Protein AF-A0A352BRS8-F1 (afdb_monomer_lite)

Secondary structure (DSSP, 8-state):
-HHHHHHHHHHHHHHHHHHHHHHHHHHHHSTT---------PPPP--------TT----HHHHHHHHT-------EEEE---SSHHHHHTT-SS-EEEES---

Sequence (103 aa):
MKRFFSTLGISIVTAVLSLIVYDHYQERSQKSVAENSMPLSVVPTNFPTTNSEALETDFTIAAEKTVHAVVHVKNTSVSRQPGNMMELFFGGGAPRAMIGTGS

Radius of gyration: 32.95 Å; chains: 1; bounding box: 44×53×86 Å

Foldseek 3Di:
DVVVVVVVVVVVVVVVVVVVVVVVVVVVVPPDPPPPPPPDDDDDDDDDPDDPPVPPDDCPVVVVVVVPDDDDDKDKDWDFAAPDPVQVVVPGDDTDIDTPPDD

Structure (mmCIF, N/CA/C/O backbone):
data_AF-A0A352BRS8-F1
#
_entry.id   AF-A0A352BRS8-F1
#
loop_
_atom_site.group_PDB
_atom_site.id
_atom_site.type_symbol
_atom_site.label_atom_id
_atom_site.label_alt_id
_atom_site.label_comp_id
_atom_site.label_asym_id
_atom_site.label_entity_id
_atom_site.label_seq_id
_atom_site.pdbx_PDB_ins_code
_atom_site.Cartn_x
_atom_site.Cartn_y
_atom_site.Cartn_z
_atom_site.occupancy
_atom_site.B_iso_or_equiv
_atom_site.auth_seq_id
_atom_site.auth_comp_id
_atom_site.auth_asym_id
_atom_site.auth_atom_id
_atom_site.pdbx_PDB_model_num
ATOM 1 N N . MET A 1 1 ? -27.521 -0.550 38.498 1.00 61.75 1 MET A N 1
ATOM 2 C CA . MET A 1 1 ? -27.344 0.489 37.452 1.00 61.75 1 MET A CA 1
ATOM 3 C C . MET A 1 1 ? -26.453 1.680 37.854 1.00 61.75 1 MET A C 1
ATOM 5 O O . MET A 1 1 ? -26.241 2.555 37.030 1.00 61.75 1 MET A O 1
ATOM 9 N N . LYS A 1 2 ? -25.850 1.731 39.059 1.00 67.88 2 LYS A N 1
ATOM 10 C CA . LYS A 1 2 ? -25.038 2.891 39.503 1.00 67.88 2 LYS A CA 1
ATOM 11 C C . LYS A 1 2 ? -23.814 3.201 38.614 1.00 67.88 2 LYS A C 1
ATOM 13 O O . LYS A 1 2 ? -23.401 4.347 38.529 1.00 67.88 2 LYS A O 1
ATOM 18 N N . ARG A 1 3 ? -23.247 2.195 37.931 1.00 78.69 3 ARG A N 1
ATOM 19 C CA . ARG A 1 3 ? -22.071 2.350 37.050 1.00 78.69 3 ARG A CA 1
ATOM 20 C C . ARG A 1 3 ? -22.407 2.822 35.630 1.00 78.69 3 ARG A C 1
ATOM 22 O O . ARG A 1 3 ? -21.568 3.461 35.017 1.00 78.69 3 ARG A O 1
ATOM 29 N N . PHE A 1 4 ? -23.631 2.579 35.152 1.00 89.12 4 PHE A N 1
ATOM 30 C CA . PHE A 1 4 ? -24.063 2.962 33.802 1.00 89.12 4 PHE A CA 1
ATOM 31 C C . PHE A 1 4 ? -24.110 4.486 33.625 1.00 89.12 4 PHE A C 1
ATOM 33 O O . PHE A 1 4 ? -23.627 5.019 32.633 1.00 89.12 4 PHE A O 1
ATOM 40 N N . PHE A 1 5 ? -24.609 5.205 34.635 1.00 88.25 5 PHE A N 1
ATOM 41 C CA . PHE A 1 5 ? -24.610 6.671 34.630 1.00 88.25 5 PHE A CA 1
ATOM 42 C C . PHE A 1 5 ? -23.194 7.263 34.684 1.00 88.25 5 PHE A C 1
ATOM 44 O O . PHE A 1 5 ? -22.938 8.296 34.074 1.00 88.25 5 PHE A O 1
ATOM 51 N N . SER A 1 6 ? -22.255 6.585 35.354 1.00 87.38 6 SER A N 1
ATOM 52 C CA . SER A 1 6 ? -20.850 7.003 35.394 1.00 87.38 6 SER A CA 1
ATOM 53 C C . SER A 1 6 ? -20.175 6.850 34.028 1.00 87.38 6 SER A C 1
ATOM 55 O O . SER A 1 6 ? -19.505 7.779 33.586 1.00 87.38 6 SER A O 1
ATOM 57 N N . THR A 1 7 ? -20.392 5.731 33.331 1.00 93.81 7 THR A N 1
ATOM 58 C CA . THR A 1 7 ? -19.853 5.517 31.976 1.00 93.81 7 THR A CA 1
ATOM 59 C C . THR A 1 7 ? -20.500 6.440 30.943 1.00 93.81 7 THR A C 1
ATOM 61 O O . THR A 1 7 ? -19.804 6.956 30.073 1.00 93.81 7 THR A O 1
ATOM 64 N N . LEU A 1 8 ? -21.804 6.712 31.071 1.00 94.00 8 LEU A N 1
ATOM 65 C CA . LEU A 1 8 ? -22.520 7.660 30.213 1.00 94.00 8 LEU A CA 1
ATOM 66 C C . LEU A 1 8 ? -21.971 9.088 30.375 1.00 94.00 8 LEU A C 1
ATOM 68 O O . LEU A 1 8 ? -21.709 9.761 29.383 1.00 94.00 8 LEU A O 1
ATOM 72 N N . GLY A 1 9 ? -21.728 9.529 31.615 1.00 95.06 9 GLY A N 1
ATOM 73 C CA . GLY A 1 9 ? -21.142 10.846 31.882 1.00 95.06 9 GLY A CA 1
ATOM 74 C C . GLY A 1 9 ? -19.754 11.011 31.257 1.00 95.06 9 GLY A C 1
ATOM 75 O O . GLY A 1 9 ? -19.492 12.008 30.589 1.00 95.06 9 GLY A O 1
ATOM 76 N N . ILE A 1 10 ? -18.890 10.002 31.397 1.00 95.31 10 ILE A N 1
ATOM 77 C CA . ILE A 1 10 ? -17.542 10.008 30.803 1.00 95.31 10 ILE A CA 1
ATOM 78 C C . ILE A 1 10 ? -17.613 10.046 29.265 1.00 95.31 10 ILE A C 1
ATOM 80 O O . ILE A 1 10 ? -16.849 10.773 28.629 1.00 95.31 10 ILE A O 1
ATOM 84 N N . SER A 1 11 ? -18.560 9.325 28.656 1.00 95.75 11 SER A N 1
ATOM 85 C CA . SER A 1 11 ? -18.767 9.338 27.201 1.00 95.75 11 SER A CA 1
ATOM 86 C C . SER A 1 11 ? -19.210 10.706 26.674 1.00 95.75 11 SER A C 1
ATOM 88 O O . SER A 1 11 ? -18.762 11.123 25.611 1.00 95.75 11 SER A O 1
ATOM 90 N N . ILE A 1 12 ? -20.080 11.414 27.397 1.00 96.88 12 ILE A N 1
ATOM 91 C CA . ILE A 1 12 ? -20.552 12.738 26.969 1.00 96.88 12 ILE A CA 1
ATOM 92 C C . ILE A 1 12 ? -19.413 13.759 27.062 1.00 96.88 12 ILE A C 1
ATOM 94 O O . ILE A 1 12 ? -19.197 14.527 26.128 1.00 96.88 12 ILE A O 1
ATOM 98 N N . VAL A 1 13 ? -18.641 13.730 28.152 1.00 97.00 13 VAL A N 1
ATOM 99 C CA . VAL A 1 13 ? -17.499 14.640 28.342 1.00 97.00 13 VAL A CA 1
ATOM 100 C C . VAL A 1 13 ? -16.440 14.431 27.260 1.00 97.00 13 VAL A C 1
ATOM 102 O O . VAL A 1 13 ? -15.951 15.399 26.685 1.00 97.00 13 VAL A O 1
ATOM 105 N N . THR A 1 14 ? -16.113 13.178 26.943 1.00 97.00 14 THR A N 1
ATOM 106 C CA . THR A 1 14 ? -15.129 12.854 25.897 1.00 97.00 14 THR A CA 1
ATOM 107 C C . THR A 1 14 ? -15.599 13.266 24.500 1.00 97.00 14 THR A C 1
ATOM 109 O O . THR A 1 14 ? -14.801 13.812 23.740 1.00 97.00 14 THR A O 1
ATOM 112 N N . ALA A 1 15 ? -16.886 13.096 24.178 1.00 96.56 15 ALA A N 1
ATOM 113 C CA . ALA A 1 15 ? -17.455 13.541 22.904 1.00 96.56 15 ALA A CA 1
ATOM 114 C C . ALA A 1 15 ? -17.392 15.070 22.736 1.00 96.56 15 ALA A C 1
ATOM 116 O O . ALA A 1 15 ? -16.942 15.558 21.700 1.00 96.56 15 ALA A O 1
ATOM 117 N N . VAL A 1 16 ? -17.776 15.829 23.770 1.00 97.25 16 VAL A N 1
ATOM 118 C CA . VAL A 1 16 ? -17.712 17.301 23.742 1.00 97.25 16 VAL A CA 1
ATOM 119 C C . VAL A 1 16 ? -16.265 17.780 23.614 1.00 97.25 16 VAL A C 1
ATOM 121 O O . VAL A 1 16 ? -15.974 18.643 22.788 1.00 97.25 16 VAL A O 1
ATOM 124 N N . LEU A 1 17 ? -15.341 17.186 24.375 1.00 96.38 17 LEU A N 1
ATOM 125 C CA . LEU A 1 17 ? -13.919 17.524 24.302 1.00 96.38 17 LEU A CA 1
ATOM 126 C C . LEU A 1 17 ? -13.341 17.268 22.898 1.00 96.38 17 LEU A C 1
ATOM 128 O O . LEU A 1 17 ? -12.577 18.086 22.391 1.00 96.38 17 LEU A O 1
ATOM 132 N N . SER A 1 18 ? -13.731 16.162 22.256 1.00 95.69 18 SER A N 1
ATOM 133 C CA . SER A 1 18 ? -13.285 15.815 20.902 1.00 95.69 18 SER A CA 1
ATOM 134 C C . SER A 1 18 ? -13.733 16.834 19.852 1.00 95.69 18 SER A C 1
ATOM 136 O O . SER A 1 18 ? -12.953 17.151 18.957 1.00 95.69 18 SER A O 1
ATOM 138 N N . LEU A 1 19 ? -14.964 17.350 19.951 1.00 93.81 19 LEU A N 1
ATOM 139 C CA . LEU A 1 19 ? -15.481 18.359 19.019 1.00 93.81 19 LEU A CA 1
ATOM 140 C C . LEU A 1 19 ? -14.757 19.699 19.179 1.00 93.81 19 LEU A C 1
ATOM 142 O O . LEU A 1 19 ? -14.336 20.284 18.188 1.00 93.81 19 LEU A O 1
ATOM 146 N N . ILE A 1 20 ? -14.521 20.134 20.422 1.00 94.25 20 ILE A N 1
ATOM 147 C CA . ILE A 1 20 ? -13.781 21.375 20.706 1.00 94.25 20 ILE A CA 1
ATOM 148 C C . ILE A 1 20 ? -12.369 21.319 20.107 1.00 94.25 20 ILE A C 1
ATOM 150 O O . ILE A 1 20 ? -11.904 22.287 19.505 1.00 94.25 20 ILE A O 1
ATOM 154 N N . VAL A 1 21 ? -11.681 20.184 20.267 1.00 94.44 21 VAL A N 1
ATOM 155 C CA . VAL A 1 21 ? -10.345 19.986 19.688 1.00 94.44 21 VAL A CA 1
ATOM 156 C C . VAL A 1 21 ? -10.410 19.996 18.160 1.00 94.44 21 VAL A C 1
ATOM 158 O O . VAL A 1 21 ? -9.578 20.646 17.532 1.00 94.44 21 VAL A O 1
ATOM 161 N N . TYR A 1 22 ? -11.385 19.313 17.559 1.00 91.62 22 TYR A N 1
ATOM 162 C CA . TYR A 1 22 ? -11.533 19.262 16.105 1.00 91.62 22 TYR A CA 1
ATOM 163 C C . TYR A 1 22 ? -11.747 20.657 15.498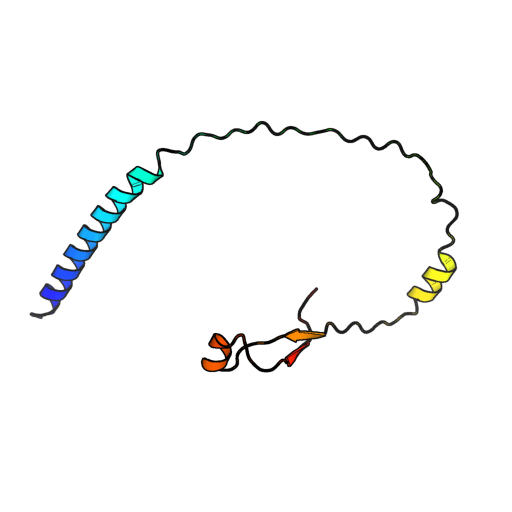 1.00 91.62 22 TYR A C 1
ATOM 165 O O . TYR A 1 22 ? -10.982 21.059 14.620 1.00 91.62 22 TYR A O 1
ATOM 173 N N . ASP A 1 23 ? -12.703 21.427 16.021 1.00 88.44 23 ASP A N 1
ATOM 174 C CA . ASP A 1 23 ? -13.032 22.755 15.492 1.00 88.44 23 ASP A CA 1
ATOM 175 C C . ASP A 1 23 ? -11.845 23.725 15.617 1.00 88.44 23 ASP A C 1
ATOM 177 O O . ASP A 1 23 ? -11.489 24.412 14.656 1.00 88.44 23 ASP A O 1
ATOM 181 N N . HIS A 1 24 ? -11.145 23.716 16.759 1.00 86.88 24 HIS A N 1
ATOM 182 C CA . HIS A 1 24 ? -9.996 24.599 16.986 1.00 86.88 24 HIS A CA 1
ATOM 183 C C . HIS A 1 24 ? -8.807 24.309 16.046 1.00 86.88 24 HIS A C 1
ATOM 185 O O . HIS A 1 24 ? -8.036 25.214 15.709 1.00 86.88 24 HIS A O 1
ATOM 191 N N . TYR A 1 25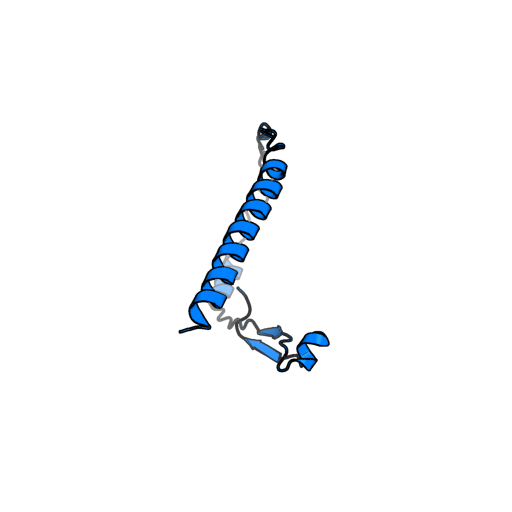 ? -8.616 23.056 15.620 1.00 84.06 25 TYR A N 1
ATOM 192 C CA . TYR A 1 25 ? -7.534 22.687 14.698 1.00 84.06 25 TYR A CA 1
ATOM 193 C C . TYR A 1 25 ? -7.923 22.840 13.218 1.00 84.06 25 TYR A C 1
ATOM 195 O O . TYR A 1 25 ? -7.058 23.158 12.393 1.00 84.06 25 TYR A O 1
ATOM 203 N N . GLN A 1 26 ? -9.201 22.671 12.869 1.00 77.00 26 GLN A N 1
ATOM 204 C CA . GLN A 1 26 ? -9.675 22.731 11.483 1.00 77.00 26 GLN A CA 1
ATOM 205 C C . GLN A 1 26 ? -9.593 24.155 10.898 1.00 77.00 26 GLN A C 1
ATOM 207 O O . GLN A 1 26 ? -9.133 24.327 9.765 1.00 77.00 26 GLN A O 1
ATOM 212 N N . GLU A 1 27 ? -9.934 25.190 11.677 1.00 63.44 27 GLU A N 1
ATOM 213 C CA . GLU A 1 27 ? -9.918 26.593 11.217 1.00 63.44 27 GLU A CA 1
ATOM 214 C C . GLU A 1 27 ? -8.520 27.100 10.804 1.00 63.44 27 GLU A C 1
ATOM 216 O O . GLU A 1 27 ? -8.400 28.023 9.991 1.00 63.44 27 GLU A O 1
ATOM 221 N N . ARG A 1 28 ? -7.438 26.487 11.308 1.00 60.50 28 ARG A N 1
ATOM 222 C CA . ARG A 1 28 ? -6.061 26.822 10.895 1.00 60.50 28 ARG A CA 1
ATOM 223 C C . ARG A 1 28 ? -5.667 26.233 9.542 1.00 60.50 28 ARG A C 1
ATOM 225 O O . ARG A 1 28 ? -4.805 26.809 8.884 1.00 60.50 28 ARG A O 1
ATOM 232 N N . SER A 1 29 ? -6.283 25.132 9.114 1.00 59.19 29 SER A N 1
ATOM 233 C CA . SER A 1 29 ? -5.870 24.416 7.895 1.00 59.19 29 SER A CA 1
ATOM 234 C C . SER A 1 29 ? -6.483 24.985 6.612 1.00 59.19 29 SER A C 1
ATOM 236 O O . SER A 1 29 ? -5.962 24.752 5.526 1.00 59.19 29 SER A O 1
ATOM 238 N N . GLN A 1 30 ? -7.567 25.761 6.708 1.00 58.22 30 GLN A N 1
ATOM 239 C CA . GLN A 1 30 ? -8.311 26.221 5.529 1.00 58.22 30 GLN A CA 1
ATOM 240 C C . GLN A 1 30 ? -7.854 27.590 4.984 1.00 58.22 30 GLN A C 1
ATOM 242 O O . GLN A 1 30 ? -8.271 27.992 3.901 1.00 58.22 30 GLN A O 1
ATOM 247 N N . LYS A 1 31 ? -6.959 28.305 5.683 1.00 54.53 31 LYS A N 1
ATOM 248 C CA . LYS A 1 31 ? -6.500 29.653 5.286 1.00 54.53 31 LYS A CA 1
ATOM 249 C C . LYS A 1 31 ? -5.428 29.696 4.183 1.00 54.53 31 LYS A C 1
ATOM 251 O O . LYS A 1 31 ? -4.945 30.784 3.885 1.00 54.53 31 LYS A O 1
ATOM 256 N N . SER A 1 32 ? -5.053 28.579 3.551 1.00 55.53 32 SER A N 1
ATOM 257 C CA . SER A 1 32 ? -4.021 28.602 2.496 1.00 55.53 32 SER A CA 1
ATOM 258 C C . SER A 1 32 ? -4.280 27.693 1.293 1.00 55.53 32 SER A C 1
ATOM 260 O O . SER A 1 32 ? -3.341 27.112 0.750 1.00 55.53 32 SER A O 1
ATOM 262 N N . VAL A 1 33 ? -5.518 27.595 0.813 1.00 56.62 33 VAL A N 1
ATOM 263 C CA . VAL A 1 33 ? -5.711 27.188 -0.587 1.00 56.62 33 VAL A CA 1
ATOM 264 C C . VAL A 1 33 ? -5.662 28.455 -1.434 1.00 56.62 33 VAL A C 1
ATOM 266 O O . VAL A 1 33 ? -6.680 28.997 -1.845 1.00 56.62 33 VAL A O 1
ATOM 269 N N . ALA A 1 34 ? -4.449 28.977 -1.628 1.00 56.75 34 ALA A N 1
ATOM 270 C CA . ALA A 1 34 ? -4.199 29.852 -2.760 1.00 56.75 34 ALA A CA 1
ATOM 271 C C . ALA A 1 34 ? -4.420 28.997 -4.014 1.00 56.75 34 ALA A C 1
ATOM 273 O O . ALA A 1 34 ? -3.754 27.971 -4.183 1.00 56.75 34 ALA A O 1
ATOM 274 N N . GLU A 1 35 ? -5.397 29.372 -4.839 1.00 57.50 35 GLU A N 1
ATOM 275 C CA . GLU A 1 35 ? -5.629 28.777 -6.153 1.00 57.50 35 GLU A CA 1
ATOM 276 C C . GLU A 1 35 ? -4.349 28.903 -6.986 1.00 57.50 35 GLU A C 1
ATOM 278 O O . GLU A 1 35 ? -4.068 29.929 -7.598 1.00 57.50 35 GLU A O 1
ATOM 283 N N . ASN A 1 36 ? -3.540 27.847 -7.006 1.00 55.66 36 ASN A N 1
ATOM 284 C CA . ASN A 1 36 ? -2.431 27.732 -7.937 1.00 55.66 36 ASN A CA 1
ATOM 285 C C . ASN A 1 36 ? -2.995 27.265 -9.282 1.00 55.66 36 ASN A C 1
ATOM 287 O O . ASN A 1 36 ? -2.848 26.105 -9.664 1.00 55.66 36 ASN A O 1
ATOM 291 N N . SER A 1 37 ? -3.664 28.163 -10.006 1.00 59.62 37 SER A N 1
ATOM 292 C CA . SER A 1 37 ? -3.971 27.953 -11.420 1.00 59.62 37 SER A CA 1
ATOM 293 C C . SER A 1 37 ? -2.684 28.143 -12.228 1.00 59.62 37 SER A C 1
ATOM 295 O O . SER A 1 37 ? -2.419 29.217 -12.769 1.00 59.62 37 SER A O 1
ATOM 297 N N . MET A 1 38 ? -1.831 27.119 -12.268 1.00 62.25 38 MET A N 1
ATOM 298 C CA . MET A 1 38 ? -0.678 27.120 -13.167 1.00 62.25 38 MET A CA 1
ATOM 299 C C . MET A 1 38 ? -1.189 26.960 -14.609 1.00 62.25 38 MET A C 1
ATOM 301 O O . MET A 1 38 ? -1.879 25.977 -14.889 1.00 62.25 38 MET A O 1
ATOM 305 N N . PRO A 1 39 ? -0.890 27.888 -15.536 1.00 59.84 39 PRO A N 1
ATOM 306 C CA . PRO A 1 39 ? -1.272 27.716 -16.929 1.00 59.84 39 PRO A CA 1
ATOM 307 C C . PRO A 1 39 ? -0.476 26.553 -17.532 1.00 59.84 39 PRO A C 1
ATOM 309 O O . PRO A 1 39 ? 0.755 26.525 -17.483 1.00 59.84 39 PRO A O 1
ATOM 312 N N . LEU A 1 40 ? -1.192 25.574 -18.086 1.00 65.69 40 LEU A N 1
ATOM 313 C CA . LEU A 1 40 ? -0.608 24.406 -18.734 1.00 65.69 40 LEU A CA 1
ATOM 314 C C . LEU A 1 40 ? 0.103 24.851 -20.025 1.00 65.69 40 LEU A C 1
ATOM 316 O O . LEU A 1 40 ? -0.544 25.157 -21.025 1.00 65.69 40 LEU A O 1
ATOM 320 N N . SER A 1 41 ? 1.434 24.918 -19.999 1.00 63.06 41 SER A N 1
ATOM 321 C CA . SER A 1 41 ? 2.243 25.217 -21.185 1.00 63.06 41 SER A CA 1
ATOM 322 C C . SER A 1 41 ? 2.444 23.938 -21.995 1.00 63.06 41 SER A C 1
ATOM 324 O O . SER A 1 41 ? 3.196 23.050 -21.593 1.00 63.06 41 SER A O 1
ATOM 326 N N . VAL A 1 42 ? 1.730 23.818 -23.113 1.00 70.12 42 VAL A N 1
ATOM 327 C CA . VAL A 1 42 ? 1.825 22.670 -24.023 1.00 70.12 42 VAL A CA 1
ATOM 328 C C . VAL A 1 42 ? 2.786 23.027 -25.156 1.00 70.12 42 VAL A C 1
ATOM 330 O O . VAL A 1 42 ? 2.548 23.983 -25.891 1.00 70.12 42 VAL A O 1
ATOM 333 N N . VAL A 1 43 ? 3.878 22.273 -25.299 1.00 74.62 43 VAL A N 1
ATOM 334 C CA . VAL A 1 43 ? 4.853 22.453 -26.387 1.00 74.62 43 VAL A CA 1
ATOM 335 C C . VAL A 1 43 ? 4.472 21.534 -27.555 1.00 74.62 43 VAL A C 1
ATOM 337 O O . VAL A 1 43 ? 4.446 20.317 -27.363 1.00 74.62 43 VAL A O 1
ATOM 340 N N . PRO A 1 44 ? 4.188 22.058 -28.761 1.00 69.12 44 PRO A N 1
ATOM 341 C CA . PRO A 1 44 ? 3.933 21.217 -29.924 1.00 69.12 44 PRO A CA 1
ATOM 342 C C . PRO A 1 44 ? 5.244 20.603 -30.436 1.00 69.12 44 PRO A C 1
ATOM 344 O O . PRO A 1 44 ? 6.186 21.323 -30.772 1.00 69.12 44 PRO A O 1
ATOM 347 N N . THR A 1 45 ? 5.313 19.273 -30.512 1.00 66.88 45 THR A N 1
ATOM 348 C CA . THR A 1 45 ? 6.441 18.547 -31.111 1.00 66.88 45 THR A CA 1
ATOM 349 C C . THR A 1 45 ? 6.121 18.191 -32.563 1.00 66.88 45 THR A C 1
ATOM 351 O O . THR A 1 45 ? 5.091 17.592 -32.862 1.00 66.88 45 THR A O 1
ATOM 354 N N . ASN A 1 46 ? 7.007 18.569 -33.484 1.00 69.25 46 ASN A N 1
ATOM 355 C CA . ASN A 1 46 ? 6.990 18.106 -34.869 1.00 69.25 46 ASN A CA 1
ATOM 356 C C . ASN A 1 46 ? 8.285 17.328 -35.121 1.00 69.25 46 ASN A C 1
ATOM 358 O O . ASN A 1 46 ? 9.371 17.884 -34.950 1.00 69.25 46 ASN A O 1
ATOM 362 N N . PHE A 1 47 ? 8.173 16.056 -35.502 1.00 68.81 47 PHE A N 1
ATOM 363 C CA . PHE A 1 47 ? 9.311 15.202 -35.840 1.00 68.81 47 PHE A CA 1
ATOM 364 C C . PHE A 1 47 ? 9.420 15.102 -37.367 1.00 68.81 47 PHE A C 1
ATOM 366 O O . PHE A 1 47 ? 8.645 14.360 -37.973 1.00 68.81 47 PHE A O 1
ATOM 373 N N . PRO A 1 48 ? 10.351 15.819 -38.024 1.00 65.25 48 PRO A N 1
ATOM 374 C CA . PRO A 1 48 ? 10.640 15.558 -39.426 1.00 65.25 48 PRO A CA 1
ATOM 375 C C . PRO A 1 48 ? 11.310 14.183 -39.534 1.00 65.25 48 PRO A C 1
ATOM 377 O O . PRO A 1 48 ? 12.330 13.922 -38.896 1.00 65.25 48 PRO A O 1
ATOM 380 N N . THR A 1 49 ? 10.711 13.285 -40.313 1.00 63.31 49 THR A N 1
ATOM 381 C CA . THR A 1 49 ? 11.212 11.930 -40.568 1.00 63.31 49 THR A CA 1
ATOM 382 C C . THR A 1 49 ? 12.485 11.990 -41.411 1.00 63.31 49 THR A C 1
ATOM 384 O O . THR A 1 49 ? 12.447 11.838 -42.631 1.00 63.31 49 THR A O 1
ATOM 387 N N . THR A 1 50 ? 13.622 12.237 -40.770 1.00 63.28 50 THR A N 1
ATOM 388 C CA . THR A 1 50 ? 14.936 12.096 -41.398 1.00 63.28 50 THR A CA 1
ATOM 389 C C . THR A 1 50 ? 15.389 10.645 -41.241 1.00 63.28 50 THR A C 1
ATOM 391 O O . THR A 1 50 ? 15.500 10.148 -40.125 1.00 63.28 50 THR A O 1
ATOM 394 N N . ASN A 1 51 ? 15.653 10.003 -42.381 1.00 56.81 51 ASN A N 1
ATOM 395 C CA . ASN A 1 51 ? 16.232 8.667 -42.570 1.00 56.81 51 ASN A CA 1
ATOM 396 C C . ASN A 1 51 ? 15.281 7.477 -42.375 1.00 56.81 51 ASN A C 1
ATOM 398 O O . ASN A 1 51 ? 15.267 6.793 -41.356 1.00 56.81 51 ASN A O 1
ATOM 402 N N . SER A 1 52 ? 14.555 7.158 -43.451 1.00 57.69 52 SER A N 1
ATOM 403 C CA . SER A 1 52 ? 13.995 5.820 -43.676 1.00 57.69 52 SER A CA 1
ATOM 404 C C . SER A 1 52 ? 15.104 4.843 -44.0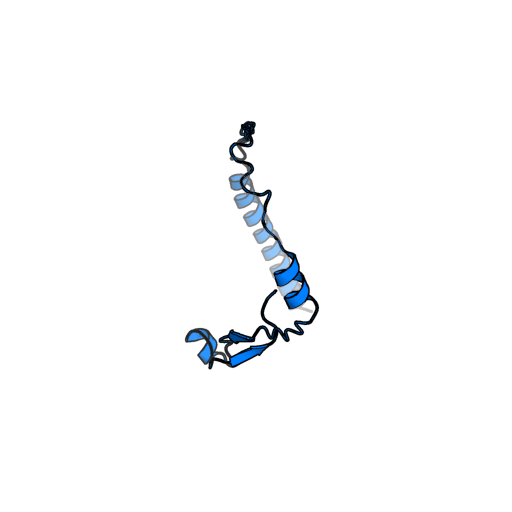94 1.00 57.69 52 SER A C 1
ATOM 406 O O . SER A 1 52 ? 15.095 4.333 -45.205 1.00 57.69 52 SER A O 1
ATOM 408 N N . GLU A 1 53 ? 16.066 4.566 -43.210 1.00 56.66 53 GLU A N 1
ATOM 409 C CA . GLU A 1 53 ? 16.950 3.389 -43.355 1.00 56.66 53 GLU A CA 1
ATOM 410 C C . GLU A 1 53 ? 16.231 2.083 -42.950 1.00 56.66 53 GLU A C 1
ATOM 412 O O . GLU A 1 53 ? 16.801 0.999 -42.960 1.00 56.66 53 GLU A O 1
ATOM 417 N N . ALA A 1 54 ? 14.943 2.169 -42.607 1.00 58.25 54 ALA A N 1
ATOM 418 C CA . ALA A 1 54 ? 14.129 1.074 -42.092 1.00 58.25 54 ALA A CA 1
ATOM 419 C C . ALA A 1 54 ? 13.404 0.238 -43.170 1.00 58.25 54 ALA A C 1
ATOM 421 O O . ALA A 1 54 ? 12.392 -0.382 -42.852 1.00 58.25 54 ALA A O 1
ATOM 422 N N . LEU A 1 55 ? 13.852 0.231 -44.432 1.00 59.31 55 LEU A N 1
ATOM 423 C CA . LEU A 1 55 ? 13.084 -0.384 -45.532 1.00 59.31 55 LEU A CA 1
ATOM 424 C C . LEU A 1 55 ? 13.702 -1.625 -46.200 1.00 59.31 55 LEU A C 1
ATOM 426 O O . LEU A 1 55 ? 13.100 -2.134 -47.137 1.00 59.31 55 LEU A O 1
ATOM 430 N N . GLU A 1 56 ? 14.811 -2.181 -45.703 1.00 61.19 56 GLU A N 1
ATOM 431 C CA . GLU A 1 56 ? 15.341 -3.469 -46.204 1.00 61.19 56 GLU A CA 1
ATOM 432 C C . GLU A 1 56 ? 15.766 -4.423 -45.077 1.00 61.19 56 GLU A C 1
ATOM 434 O O . GLU A 1 56 ? 16.843 -5.015 -45.086 1.00 61.19 56 GLU A O 1
ATOM 439 N N . THR A 1 57 ? 14.922 -4.588 -44.062 1.00 69.50 57 THR A N 1
ATOM 440 C CA . THR A 1 57 ? 15.096 -5.651 -43.066 1.00 69.50 57 THR A CA 1
ATOM 441 C C . THR A 1 57 ? 14.200 -6.839 -43.422 1.00 69.50 57 THR A C 1
ATOM 443 O O . THR A 1 57 ? 12.978 -6.779 -43.307 1.00 69.50 57 THR A O 1
ATOM 446 N N . ASP A 1 58 ? 14.803 -7.936 -43.889 1.00 77.19 58 ASP A N 1
ATOM 447 C CA . ASP A 1 58 ? 14.085 -9.186 -44.156 1.00 77.19 58 ASP A CA 1
ATOM 448 C C . ASP A 1 58 ? 13.835 -9.951 -42.845 1.00 77.19 58 ASP A C 1
ATOM 450 O O . ASP A 1 58 ? 14.734 -10.556 -42.254 1.00 77.19 58 ASP A O 1
ATOM 454 N N . PHE A 1 59 ? 12.586 -9.915 -42.378 1.00 80.38 59 PHE A N 1
ATOM 455 C CA . PHE A 1 59 ? 12.147 -10.603 -41.164 1.00 80.38 59 PHE A CA 1
ATOM 456 C C . PHE A 1 59 ? 11.741 -12.067 -41.391 1.00 80.38 59 PHE A C 1
ATOM 458 O O . PHE A 1 59 ? 11.342 -12.723 -40.428 1.00 80.38 59 PHE A O 1
ATOM 465 N N . THR A 1 60 ? 11.864 -12.615 -42.606 1.00 82.75 60 THR A N 1
ATOM 466 C CA . THR A 1 60 ? 11.413 -13.983 -42.938 1.00 82.75 60 THR A CA 1
ATOM 467 C C . THR A 1 60 ? 12.079 -15.036 -42.048 1.00 82.75 60 THR A C 1
ATOM 469 O O . THR A 1 60 ? 11.404 -15.876 -41.454 1.00 82.75 60 THR A O 1
ATOM 472 N N . ILE A 1 61 ? 13.397 -14.930 -41.854 1.00 80.94 61 ILE A N 1
ATOM 473 C CA . ILE A 1 61 ? 14.179 -15.872 -41.032 1.00 80.94 61 ILE A CA 1
ATOM 474 C C . ILE A 1 61 ? 13.835 -15.742 -39.541 1.00 80.94 61 ILE A C 1
ATOM 476 O O . ILE A 1 61 ? 13.834 -16.730 -38.805 1.00 80.94 61 ILE A O 1
ATOM 480 N N . ALA A 1 62 ? 13.572 -14.522 -39.065 1.00 77.62 62 ALA A N 1
ATOM 481 C CA . ALA A 1 62 ? 13.180 -14.295 -37.677 1.00 77.62 62 ALA A CA 1
ATOM 482 C C . ALA A 1 62 ? 11.760 -14.822 -37.414 1.00 77.62 62 ALA A C 1
ATOM 484 O O . ALA A 1 62 ? 11.534 -15.456 -36.386 1.00 77.62 62 ALA A O 1
ATOM 485 N N . ALA A 1 63 ? 10.838 -14.622 -38.359 1.00 81.69 63 ALA A N 1
ATOM 486 C CA . ALA A 1 63 ? 9.459 -15.092 -38.280 1.00 81.69 63 ALA A CA 1
ATOM 487 C C . ALA A 1 63 ? 9.360 -16.627 -38.299 1.00 81.69 63 ALA A C 1
ATOM 489 O O . ALA A 1 63 ? 8.648 -17.207 -37.484 1.00 81.69 63 ALA A O 1
ATOM 490 N N . GLU A 1 64 ? 10.121 -17.307 -39.160 1.00 83.50 64 GLU A N 1
ATOM 491 C CA . GLU A 1 64 ? 10.160 -18.778 -39.195 1.00 83.50 64 GLU A CA 1
ATOM 492 C C . GLU A 1 64 ? 10.632 -19.367 -37.853 1.00 83.50 64 GLU A C 1
ATOM 494 O O . GLU A 1 64 ? 10.097 -20.362 -37.360 1.00 83.50 64 GLU A O 1
ATOM 499 N N . LYS A 1 65 ? 11.592 -18.700 -37.203 1.00 82.25 65 LYS A N 1
ATOM 500 C CA . LYS A 1 65 ? 12.122 -19.117 -35.899 1.00 82.25 65 LYS A CA 1
ATOM 501 C C . LYS A 1 65 ? 11.166 -18.845 -34.736 1.00 82.25 65 LYS A C 1
ATOM 503 O O . LYS A 1 65 ? 11.201 -19.600 -33.767 1.00 82.25 65 LYS A O 1
ATOM 508 N N . THR A 1 66 ? 10.326 -17.807 -34.792 1.00 79.75 66 THR A N 1
ATOM 509 C CA . THR A 1 66 ? 9.376 -17.501 -33.704 1.00 79.75 66 THR A CA 1
ATOM 510 C C . THR A 1 66 ? 8.148 -18.406 -33.724 1.00 79.75 66 THR A C 1
ATOM 512 O O . THR A 1 66 ? 7.674 -18.780 -32.654 1.00 79.75 66 THR A O 1
ATOM 515 N N . VAL A 1 67 ? 7.666 -18.820 -34.903 1.00 77.44 67 VAL A N 1
ATOM 516 C CA . VAL A 1 67 ? 6.464 -19.671 -35.039 1.00 77.44 67 VAL A CA 1
ATOM 517 C C . VAL A 1 67 ? 6.627 -21.029 -34.345 1.00 77.44 67 VAL A C 1
ATOM 519 O O . VAL A 1 67 ? 5.668 -21.560 -33.786 1.00 77.44 67 VAL A O 1
ATOM 522 N N . HIS A 1 68 ? 7.841 -21.582 -34.330 1.00 75.94 68 HIS A N 1
ATOM 523 C CA . HIS A 1 68 ? 8.134 -22.881 -33.716 1.00 75.94 68 HIS A CA 1
ATOM 524 C C . HIS A 1 68 ? 8.696 -22.788 -32.288 1.00 75.94 68 HIS A C 1
ATOM 526 O O . HIS A 1 68 ? 8.993 -23.815 -31.672 1.00 75.94 68 HIS A O 1
ATOM 532 N N . ALA A 1 69 ? 8.843 -21.580 -31.736 1.00 79.44 69 ALA A N 1
ATOM 533 C CA . ALA A 1 69 ? 9.435 -21.377 -30.422 1.00 79.44 69 ALA A CA 1
ATOM 534 C C . ALA A 1 69 ? 8.385 -21.519 -29.310 1.00 79.44 69 ALA A C 1
ATOM 536 O O . ALA A 1 69 ? 7.654 -20.585 -28.989 1.00 79.44 69 ALA A O 1
ATOM 537 N N . VAL A 1 70 ? 8.345 -22.686 -28.662 1.00 75.12 70 VAL A N 1
ATOM 538 C CA . VAL A 1 70 ? 7.612 -22.862 -27.399 1.00 75.12 70 VAL A CA 1
ATOM 539 C C . VAL A 1 70 ? 8.529 -22.471 -26.243 1.00 75.12 70 VAL A C 1
ATOM 541 O O . VAL A 1 70 ? 9.400 -23.240 -25.834 1.00 75.12 70 VAL A O 1
ATOM 544 N N . VAL A 1 71 ? 8.340 -21.264 -25.707 1.00 75.50 71 VAL A N 1
ATOM 545 C CA . VAL A 1 71 ? 9.088 -20.785 -24.537 1.00 75.50 71 VAL A CA 1
ATOM 546 C C . VAL A 1 71 ? 8.228 -20.931 -23.288 1.00 75.50 71 VAL A C 1
ATOM 548 O O . VAL A 1 71 ? 7.190 -20.293 -23.145 1.00 75.50 71 VAL A O 1
ATOM 551 N N . HIS A 1 72 ? 8.687 -21.751 -22.346 1.00 77.88 72 HIS A N 1
ATOM 552 C CA . HIS A 1 72 ? 8.101 -21.821 -21.013 1.00 77.88 72 HIS A CA 1
ATOM 553 C C . HIS A 1 72 ? 8.745 -20.745 -20.135 1.00 77.88 72 HIS A C 1
ATOM 555 O O . HIS A 1 72 ? 9.820 -20.958 -19.572 1.00 77.88 72 HIS A O 1
ATOM 561 N N . VAL A 1 73 ? 8.105 -19.581 -20.021 1.00 75.31 73 VAL A N 1
ATOM 562 C CA . VAL A 1 73 ? 8.561 -18.518 -19.117 1.00 75.31 73 VAL A CA 1
ATOM 563 C C . VAL A 1 73 ? 8.079 -18.833 -17.702 1.00 75.31 73 VAL A C 1
ATOM 565 O O . VAL A 1 73 ? 6.880 -18.917 -17.446 1.00 75.31 73 VAL A O 1
ATOM 568 N N . LYS A 1 74 ? 9.016 -19.014 -16.767 1.00 79.81 74 LYS A N 1
ATOM 569 C CA . LYS A 1 74 ? 8.721 -19.073 -15.330 1.00 79.81 74 LYS A CA 1
ATOM 570 C C . LYS A 1 74 ? 9.263 -17.810 -14.679 1.00 79.81 74 LYS A C 1
ATOM 572 O O . LYS A 1 74 ? 10.476 -17.625 -14.642 1.00 79.81 74 LYS A O 1
ATOM 577 N N . ASN A 1 75 ? 8.381 -16.968 -14.147 1.00 80.94 75 ASN A N 1
ATOM 578 C CA . ASN A 1 75 ? 8.804 -15.861 -13.300 1.00 80.94 75 ASN A CA 1
ATOM 579 C C . ASN A 1 75 ? 9.064 -16.389 -11.882 1.00 80.94 75 ASN A C 1
ATOM 581 O O . ASN A 1 75 ? 8.126 -16.738 -11.158 1.00 80.94 75 ASN A O 1
ATOM 585 N N . THR A 1 76 ? 10.342 -16.489 -11.520 1.00 80.56 76 THR A N 1
ATOM 586 C CA . THR A 1 76 ? 10.788 -16.864 -10.178 1.00 80.56 76 THR A CA 1
ATOM 587 C C . THR A 1 76 ? 11.546 -15.683 -9.593 1.00 80.56 76 THR A C 1
ATOM 589 O O . THR A 1 76 ? 12.625 -15.353 -10.085 1.00 80.56 76 THR A O 1
ATOM 592 N N . SER A 1 77 ? 11.022 -15.074 -8.529 1.00 81.50 77 SER A N 1
ATOM 593 C CA . SER A 1 77 ? 11.780 -14.100 -7.738 1.00 81.50 77 SER A CA 1
ATOM 594 C C . SER A 1 77 ? 12.167 -14.692 -6.387 1.00 81.50 77 SER A C 1
ATOM 596 O O . SER A 1 77 ? 11.521 -15.609 -5.875 1.00 81.50 77 SER A O 1
ATOM 598 N N . VAL A 1 78 ? 13.248 -14.183 -5.802 1.00 84.81 78 VAL A N 1
ATOM 599 C CA . VAL A 1 78 ? 13.634 -14.519 -4.430 1.00 84.81 78 VAL A CA 1
ATOM 600 C C . VAL A 1 78 ? 13.098 -13.423 -3.521 1.00 84.81 78 VAL A C 1
ATOM 602 O O . VAL A 1 78 ? 13.541 -12.280 -3.604 1.00 84.81 78 VAL A O 1
ATOM 605 N N . SER A 1 79 ? 12.158 -13.774 -2.644 1.00 83.19 79 SER A N 1
ATOM 606 C CA . SER A 1 79 ? 11.573 -12.849 -1.672 1.00 83.19 79 SER A CA 1
ATOM 607 C C . SER A 1 79 ? 11.945 -13.250 -0.246 1.00 83.19 79 SER A C 1
ATOM 609 O O . SER A 1 79 ? 12.087 -14.435 0.077 1.00 83.19 79 SER A O 1
ATOM 611 N N . ARG A 1 80 ? 12.102 -12.253 0.630 1.00 86.00 80 ARG A N 1
ATOM 612 C CA . ARG A 1 80 ? 12.282 -12.436 2.077 1.00 86.00 80 ARG A CA 1
ATOM 613 C C . ARG A 1 80 ? 11.028 -11.952 2.789 1.00 86.00 80 ARG A C 1
ATOM 615 O O . ARG A 1 80 ? 10.829 -10.752 2.939 1.00 86.00 80 ARG A O 1
ATOM 622 N N . GLN A 1 81 ? 10.216 -12.890 3.271 1.00 83.81 81 GLN A N 1
ATOM 623 C CA . GLN A 1 81 ? 9.051 -12.591 4.102 1.00 83.81 81 GLN A CA 1
ATOM 624 C C . GLN A 1 81 ? 9.265 -13.128 5.526 1.00 83.81 81 GLN A C 1
ATOM 626 O O . GLN A 1 81 ? 9.634 -14.301 5.672 1.00 83.81 81 GLN A O 1
ATOM 631 N N . PRO A 1 82 ? 9.078 -12.298 6.571 1.00 87.31 82 PRO A N 1
ATOM 632 C CA . PRO A 1 82 ? 9.231 -12.733 7.958 1.00 87.31 82 PRO A CA 1
ATOM 633 C C . PRO A 1 82 ? 8.188 -13.794 8.325 1.00 87.31 82 PRO A C 1
ATOM 635 O O . PRO A 1 82 ? 6.999 -13.625 8.057 1.00 87.31 82 PRO A O 1
ATOM 638 N N . GLY A 1 83 ? 8.641 -14.896 8.927 1.00 86.81 83 GLY A N 1
ATOM 639 C CA . GLY A 1 83 ? 7.776 -15.967 9.435 1.00 86.81 83 GLY A CA 1
ATOM 640 C C . GLY A 1 83 ? 7.407 -15.822 10.914 1.00 86.81 83 GLY A C 1
ATOM 641 O O . GLY A 1 83 ? 6.535 -16.536 11.400 1.00 86.81 83 GLY A O 1
ATOM 642 N N . ASN A 1 84 ? 8.069 -14.920 11.639 1.00 88.44 84 ASN A N 1
ATOM 643 C CA . ASN A 1 84 ? 7.832 -14.643 13.053 1.00 88.44 84 ASN A CA 1
ATOM 644 C C . ASN A 1 84 ? 8.148 -13.169 13.379 1.00 88.44 84 ASN A C 1
ATOM 646 O O . ASN A 1 84 ? 8.744 -12.450 12.575 1.00 88.44 84 ASN A O 1
ATOM 650 N N . MET A 1 85 ? 7.744 -12.721 14.574 1.00 89.88 85 MET A N 1
ATOM 651 C CA . MET A 1 85 ? 7.936 -11.332 15.014 1.00 89.88 85 MET A CA 1
ATOM 652 C C . MET A 1 85 ? 9.412 -10.930 15.086 1.00 89.88 85 MET A C 1
ATOM 654 O O . MET A 1 85 ? 9.743 -9.797 14.764 1.00 89.88 85 MET A O 1
ATOM 658 N N . MET A 1 86 ? 10.299 -11.851 15.468 1.00 91.62 86 MET A N 1
ATOM 659 C CA . MET A 1 86 ? 11.737 -11.591 15.551 1.00 91.62 86 MET A CA 1
ATOM 660 C C . MET A 1 86 ? 12.301 -11.239 14.168 1.00 91.62 86 MET A C 1
ATOM 662 O O . MET A 1 86 ? 12.902 -10.186 13.987 1.00 91.62 86 MET A O 1
ATOM 666 N N . GLU A 1 87 ? 12.031 -12.066 13.160 1.00 90.94 87 GLU A N 1
ATOM 667 C CA . GLU A 1 87 ? 12.468 -11.852 11.778 1.00 90.94 87 GLU A CA 1
ATOM 668 C C . GLU A 1 87 ? 11.936 -10.546 11.183 1.00 90.94 87 GLU A C 1
ATOM 670 O O . GLU A 1 87 ? 12.629 -9.932 10.379 1.00 90.94 87 GLU A O 1
ATOM 675 N N . LEU A 1 88 ? 10.748 -10.080 11.581 1.00 90.44 88 LEU A N 1
ATOM 676 C CA . LEU A 1 88 ? 10.223 -8.785 11.134 1.00 90.44 88 LEU A CA 1
ATOM 677 C C . LEU A 1 88 ? 11.128 -7.624 11.580 1.00 90.44 88 LEU A C 1
ATOM 679 O O . LEU A 1 88 ? 11.415 -6.735 10.781 1.00 90.44 88 LEU A O 1
ATOM 683 N N . PHE A 1 89 ? 11.620 -7.653 12.822 1.00 92.44 89 PHE A N 1
ATOM 684 C CA . PHE A 1 89 ? 12.493 -6.602 13.359 1.00 92.44 89 PHE A CA 1
ATOM 685 C C . PHE A 1 89 ? 13.925 -6.657 12.809 1.00 92.44 89 PHE A C 1
ATOM 687 O O . PHE A 1 89 ? 14.584 -5.624 12.733 1.00 92.44 89 PHE A O 1
ATOM 694 N N . PHE A 1 90 ? 14.397 -7.831 12.380 1.00 89.00 90 PHE A N 1
ATOM 695 C CA . PHE A 1 90 ? 15.747 -8.024 11.829 1.00 89.00 90 PHE A CA 1
ATOM 696 C C . PHE A 1 90 ? 15.809 -8.005 10.290 1.00 89.00 90 PHE A C 1
ATOM 698 O O . PHE A 1 90 ? 16.787 -8.467 9.702 1.00 89.00 90 PHE A O 1
ATOM 705 N N . GLY A 1 91 ? 14.797 -7.451 9.614 1.00 81.56 91 GLY A N 1
ATOM 706 C CA . GLY A 1 91 ? 14.839 -7.246 8.157 1.00 81.56 91 GLY A CA 1
ATOM 707 C C . GLY A 1 91 ? 14.414 -8.460 7.319 1.00 81.56 91 GLY A C 1
ATOM 708 O O . GLY A 1 91 ? 14.844 -8.626 6.177 1.00 81.56 91 GLY A O 1
ATOM 709 N N . GLY A 1 92 ? 13.556 -9.315 7.868 1.00 87.38 92 GLY A N 1
ATOM 710 C CA . GLY A 1 92 ? 12.894 -10.417 7.172 1.00 87.38 92 GLY A CA 1
ATOM 711 C C . GLY A 1 92 ? 13.498 -11.795 7.449 1.00 87.38 92 GLY A C 1
ATOM 712 O O . GLY A 1 92 ? 14.594 -11.929 7.991 1.00 87.38 92 GLY A O 1
ATOM 713 N N . GLY A 1 93 ? 12.764 -12.830 7.036 1.00 85.50 93 GLY A N 1
ATOM 714 C CA . GLY A 1 93 ? 13.131 -14.235 7.224 1.00 85.50 93 GLY A CA 1
ATOM 715 C C . GLY A 1 93 ? 14.099 -14.789 6.179 1.00 85.50 93 GLY A C 1
ATOM 716 O O . GLY A 1 93 ? 14.678 -14.054 5.377 1.00 85.50 93 GLY A O 1
ATOM 717 N N . ALA A 1 94 ? 14.263 -16.113 6.174 1.00 84.50 94 ALA A N 1
ATOM 718 C CA . ALA A 1 94 ? 15.071 -16.812 5.176 1.00 84.50 94 ALA A CA 1
ATOM 719 C C . ALA A 1 94 ? 14.564 -16.541 3.739 1.00 84.50 94 ALA A C 1
ATOM 721 O O . ALA A 1 94 ? 13.347 -16.475 3.529 1.00 84.50 94 ALA A O 1
ATOM 722 N N . PRO A 1 95 ? 15.466 -16.388 2.749 1.00 85.06 95 PRO A N 1
ATOM 723 C CA . PRO A 1 95 ? 15.081 -16.175 1.357 1.00 85.06 95 PRO A CA 1
ATOM 724 C C . PRO A 1 95 ? 14.328 -17.393 0.821 1.00 85.06 95 PRO A C 1
ATOM 726 O O . PRO A 1 95 ? 14.773 -18.530 0.988 1.00 85.06 95 PRO A O 1
ATOM 729 N N . ARG A 1 96 ? 13.187 -17.157 0.168 1.00 84.31 96 ARG A N 1
ATOM 730 C CA . ARG A 1 96 ? 12.370 -18.212 -0.443 1.00 84.31 96 ARG A CA 1
ATOM 731 C C . ARG A 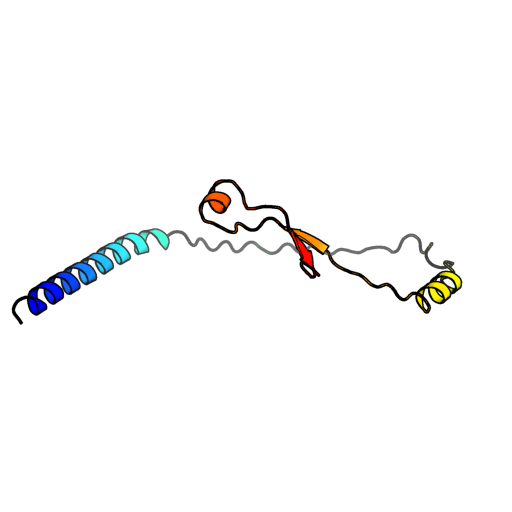1 96 ? 12.100 -17.864 -1.898 1.00 84.31 96 ARG A C 1
ATOM 733 O O . ARG A 1 96 ? 11.813 -16.713 -2.224 1.00 84.31 96 ARG A O 1
ATOM 740 N N . ALA A 1 97 ? 12.188 -18.866 -2.765 1.00 84.44 97 ALA A N 1
ATOM 741 C CA . ALA A 1 97 ? 11.764 -18.719 -4.146 1.00 84.44 97 ALA A CA 1
ATOM 742 C C . ALA A 1 97 ? 10.237 -18.581 -4.178 1.00 84.44 97 ALA A C 1
ATOM 744 O O . ALA A 1 97 ? 9.522 -19.447 -3.671 1.00 84.44 97 ALA A O 1
ATOM 745 N N . MET A 1 98 ? 9.747 -17.492 -4.757 1.00 79.44 98 MET A N 1
ATOM 746 C CA . MET A 1 98 ? 8.334 -17.290 -5.033 1.00 79.44 98 MET A CA 1
ATOM 747 C C . MET A 1 98 ? 8.117 -17.367 -6.541 1.00 79.44 98 MET A C 1
ATOM 749 O O . MET A 1 98 ? 8.791 -16.701 -7.326 1.00 79.44 98 MET A O 1
ATOM 753 N N . ILE A 1 99 ? 7.181 -18.225 -6.935 1.00 81.31 99 ILE A N 1
ATOM 754 C CA . ILE A 1 99 ? 6.783 -18.417 -8.328 1.00 81.31 99 ILE A CA 1
ATOM 755 C C . ILE A 1 99 ? 5.584 -17.503 -8.585 1.00 81.31 99 ILE A C 1
ATOM 757 O O . ILE A 1 99 ? 4.660 -17.465 -7.773 1.00 8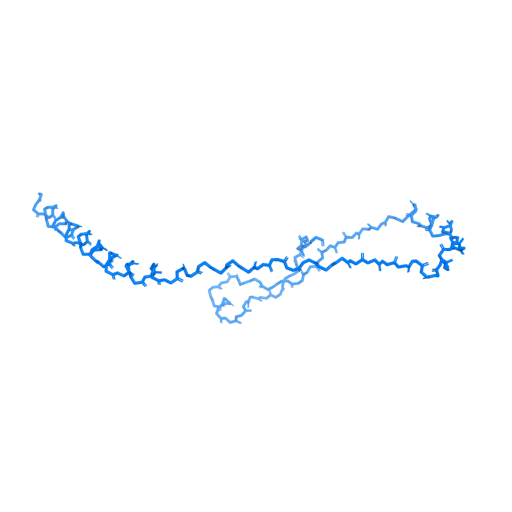1.31 99 ILE A O 1
ATOM 761 N N . GLY A 1 100 ? 5.588 -16.775 -9.701 1.00 75.56 100 GLY A N 1
ATOM 762 C CA . GLY A 1 100 ? 4.462 -15.918 -10.093 1.00 75.56 100 GLY A CA 1
ATOM 763 C C . GLY A 1 100 ? 4.453 -14.532 -9.438 1.00 75.56 100 GLY A C 1
ATOM 764 O O . GLY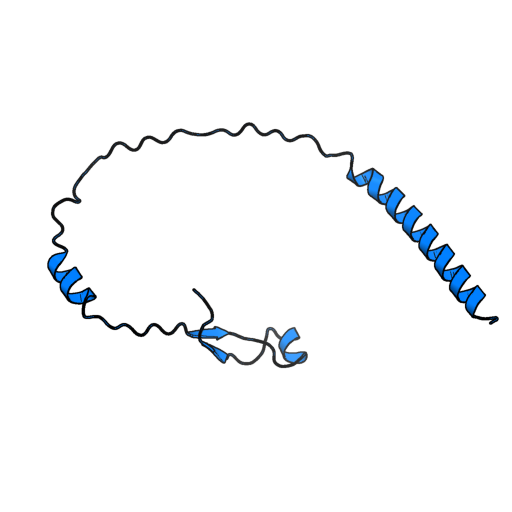 A 1 100 ? 3.422 -13.868 -9.403 1.00 75.56 100 GLY A O 1
ATOM 765 N N . THR A 1 101 ? 5.592 -14.074 -8.920 1.00 69.69 101 THR A N 1
ATOM 766 C CA . THR A 1 101 ? 5.758 -12.713 -8.391 1.00 69.69 101 THR A CA 1
ATOM 767 C C . THR A 1 101 ? 6.204 -11.762 -9.501 1.00 69.69 101 THR A C 1
ATOM 769 O O . THR A 1 101 ? 7.393 -11.478 -9.638 1.00 69.69 101 THR A O 1
ATOM 772 N N . GLY A 1 102 ? 5.255 -11.297 -10.310 1.00 67.06 102 GLY A N 1
ATOM 773 C CA . GLY A 1 102 ? 5.453 -10.196 -11.262 1.00 67.06 102 GLY A CA 1
ATOM 774 C C . GLY A 1 102 ? 4.985 -10.489 -12.692 1.00 67.06 102 GLY A C 1
ATOM 775 O O . GLY A 1 102 ? 5.021 -11.637 -13.135 1.00 67.06 102 GLY A O 1
ATOM 776 N N . SER A 1 103 ? 4.538 -9.424 -13.363 1.00 52.88 103 SER A N 1
ATOM 777 C CA . SER A 1 103 ? 4.087 -9.331 -14.763 1.00 52.88 103 SER A CA 1
ATOM 778 C C . SER A 1 103 ? 5.177 -9.616 -15.784 1.00 52.88 103 SER A C 1
ATOM 780 O O . SER A 1 103 ? 6.295 -9.101 -15.551 1.00 52.88 103 SER A O 1
#

pLDDT: mean 77.69, std 12.98, range [52.88, 97.25]